Protein AF-A0A0U5AYB7-F1 (afdb_monomer_lite)

Organism: NCBI:txid1500254

InterPro domains:
  IPR018540 Aspartyl-phosphate phosphatase Spo0E-like [PF09388] (7-48)
  IPR036638 Helix-loop-helix DNA-binding domain superfamily [G3DSA:4.10.280.10] (2-57)
  IPR037208 Aspartyl-phosphate phosphatase Spo0E-like superfamily [SSF140500] (3-54)

Sequence (57 aa):
MNEIEELLKQIEELRRTLYALATKKKLSDPEVVTASQMLDALLNEYEKLIKRKKEDK

Secondary structure (DSSP, 8-state):
--HHHHHHHHHHHHHHHHHHHHHHS-TTSHHHHHHHHHHHHHHHHHHHHHHHHHHT-

pLDDT: mean 93.08, std 9.47, range [51.84, 98.06]

Radius of gyration: 13.61 Å; chains: 1; bounding box: 31×19×38 Å

Structure (mmCIF, N/CA/C/O backbone):
data_AF-A0A0U5AYB7-F1
#
_entry.id   AF-A0A0U5AYB7-F1
#
loop_
_atom_site.group_PDB
_atom_site.id
_atom_site.type_symbol
_atom_site.label_atom_id
_atom_site.label_alt_id
_atom_site.label_comp_id
_atom_site.label_asym_id
_atom_site.label_entity_id
_atom_site.label_seq_id
_atom_site.pdbx_PDB_ins_code
_atom_site.Cartn_x
_atom_site.Cartn_y
_atom_site.Cartn_z
_atom_site.occupancy
_atom_site.B_iso_or_equiv
_atom_site.auth_seq_id
_atom_site.auth_comp_id
_atom_site.auth_asym_id
_atom_site.auth_atom_id
_atom_site.pdbx_PDB_model_num
ATOM 1 N N . MET A 1 1 ? -6.517 -12.715 15.526 1.00 55.44 1 MET A N 1
ATOM 2 C CA . MET A 1 1 ? -5.861 -11.569 14.864 1.00 55.44 1 MET A CA 1
ATOM 3 C C . MET A 1 1 ? -6.887 -10.463 14.765 1.00 55.44 1 MET A C 1
ATOM 5 O O . MET A 1 1 ? -8.030 -10.753 14.428 1.00 55.44 1 MET A O 1
ATOM 9 N N . ASN A 1 2 ? -6.525 -9.251 15.175 1.00 85.88 2 ASN A N 1
ATOM 10 C CA . ASN A 1 2 ? -7.416 -8.092 15.124 1.00 85.88 2 ASN A CA 1
ATOM 11 C C . ASN A 1 2 ? -7.549 -7.644 13.660 1.00 85.88 2 ASN A C 1
ATOM 13 O O . ASN A 1 2 ? -6.553 -7.622 12.945 1.00 85.88 2 ASN A O 1
ATOM 17 N N . GLU A 1 3 ? -8.747 -7.269 13.216 1.00 88.00 3 GLU A N 1
ATOM 18 C CA . GLU A 1 3 ? -9.005 -6.770 11.851 1.00 88.00 3 GLU A CA 1
ATOM 19 C C . GLU A 1 3 ? -8.039 -5.633 11.457 1.00 88.00 3 GLU A C 1
ATOM 21 O O . GLU A 1 3 ? -7.534 -5.586 10.340 1.00 88.00 3 GLU A O 1
ATOM 26 N N . ILE A 1 4 ? -7.679 -4.785 12.430 1.00 92.00 4 ILE A N 1
ATOM 27 C CA . ILE A 1 4 ? -6.655 -3.738 12.286 1.00 92.00 4 ILE A CA 1
ATOM 28 C C . ILE A 1 4 ? -5.276 -4.308 11.955 1.00 92.00 4 ILE A C 1
ATOM 30 O O . ILE A 1 4 ? -4.574 -3.770 11.106 1.00 92.00 4 ILE A O 1
ATOM 34 N N . GLU A 1 5 ? -4.853 -5.352 12.664 1.00 92.81 5 GLU A N 1
ATOM 35 C CA . GLU A 1 5 ? -3.519 -5.933 12.488 1.00 92.81 5 GLU A CA 1
ATOM 36 C C . GLU A 1 5 ? -3.384 -6.572 11.111 1.00 92.81 5 GLU A C 1
ATOM 38 O O . GLU A 1 5 ? -2.331 -6.464 10.490 1.00 92.81 5 GLU A O 1
ATOM 43 N N . GLU A 1 6 ? -4.445 -7.214 10.626 1.00 93.56 6 GLU A N 1
ATOM 44 C CA . GLU A 1 6 ? -4.439 -7.835 9.306 1.00 93.56 6 GLU A CA 1
ATOM 45 C C . GLU A 1 6 ? -4.381 -6.781 8.196 1.00 93.56 6 GLU A C 1
ATOM 47 O O . GLU A 1 6 ? -3.564 -6.888 7.282 1.00 93.56 6 GLU A O 1
ATOM 52 N N . LEU A 1 7 ? -5.148 -5.698 8.336 1.00 95.38 7 LEU A N 1
ATOM 53 C CA . LEU A 1 7 ? -5.091 -4.573 7.407 1.00 95.38 7 LEU A CA 1
ATOM 54 C C . LEU A 1 7 ? -3.712 -3.891 7.407 1.00 95.38 7 LEU A C 1
ATOM 56 O O . LEU A 1 7 ? -3.174 -3.569 6.350 1.00 95.38 7 LEU A O 1
ATOM 60 N N . LEU A 1 8 ? -3.088 -3.729 8.579 1.00 96.12 8 LEU A N 1
ATOM 61 C CA . LEU A 1 8 ? -1.732 -3.182 8.692 1.00 96.12 8 LEU A CA 1
ATOM 62 C C . LEU A 1 8 ? -0.677 -4.067 8.016 1.00 96.12 8 LEU A C 1
ATOM 64 O O . LEU A 1 8 ? 0.254 -3.535 7.408 1.00 96.12 8 LEU A 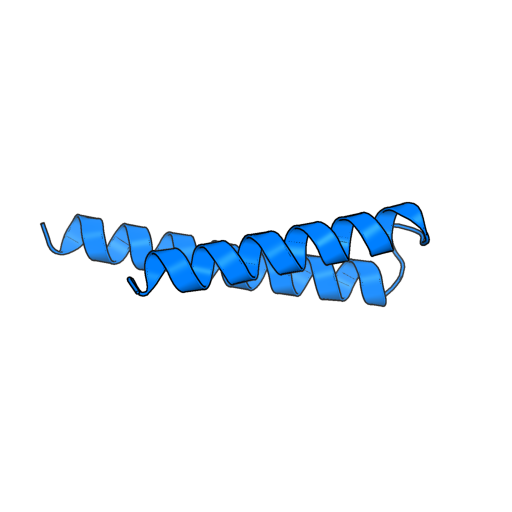O 1
ATOM 68 N N . LYS A 1 9 ? -0.811 -5.398 8.081 1.00 96.75 9 LYS A N 1
ATOM 69 C CA . LYS A 1 9 ? 0.081 -6.307 7.344 1.00 96.75 9 LYS A CA 1
ATOM 70 C C . LYS A 1 9 ? -0.058 -6.127 5.837 1.00 96.75 9 LYS A C 1
ATOM 72 O O . LYS A 1 9 ? 0.958 -5.991 5.163 1.00 96.75 9 LYS A O 1
ATOM 77 N N . GLN A 1 10 ? -1.287 -6.071 5.326 1.00 96.62 10 GLN A N 1
ATOM 78 C CA . GLN A 1 10 ? -1.539 -5.878 3.894 1.00 96.62 10 GLN A CA 1
ATOM 79 C C . GLN A 1 10 ? -0.972 -4.541 3.395 1.00 96.62 10 GLN A C 1
ATOM 81 O O . GLN A 1 10 ? -0.330 -4.490 2.345 1.00 96.62 10 GLN A O 1
ATOM 86 N N . ILE A 1 11 ? -1.130 -3.471 4.183 1.00 97.75 11 ILE A N 1
ATOM 87 C CA . ILE A 1 11 ? -0.524 -2.162 3.904 1.00 97.75 11 ILE A CA 1
ATOM 88 C C . ILE A 1 11 ? 1.004 -2.277 3.826 1.00 97.75 11 ILE A C 1
ATOM 90 O O . ILE A 1 11 ? 1.614 -1.754 2.892 1.00 97.75 11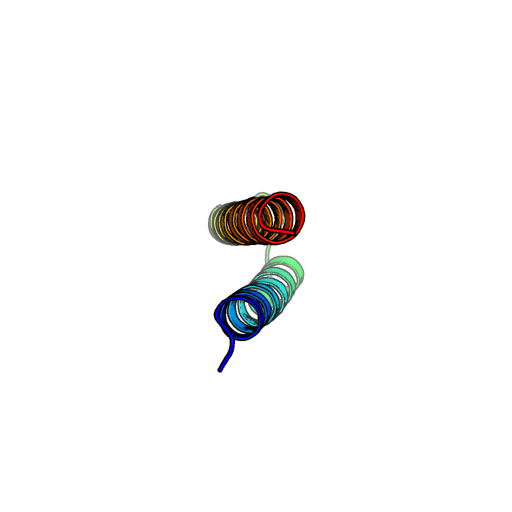 ILE A O 1
ATOM 94 N N . GLU A 1 12 ? 1.640 -2.964 4.777 1.00 98.00 12 GLU A N 1
ATOM 95 C CA . GLU A 1 12 ? 3.099 -3.111 4.801 1.00 98.00 12 GLU A CA 1
ATOM 96 C C . GLU A 1 12 ? 3.627 -3.946 3.625 1.00 98.00 12 GLU A C 1
ATOM 98 O O . GLU A 1 12 ? 4.624 -3.574 2.999 1.00 98.00 12 GLU A O 1
ATOM 103 N N . GLU A 1 13 ? 2.960 -5.049 3.286 1.00 97.44 13 GLU A N 1
ATOM 104 C CA . GLU A 1 13 ? 3.311 -5.885 2.133 1.00 97.44 13 GLU A CA 1
ATOM 105 C C . GLU A 1 13 ? 3.207 -5.104 0.819 1.00 97.44 13 GLU A C 1
ATOM 107 O O . GLU A 1 13 ? 4.123 -5.134 -0.016 1.00 97.44 13 GLU A O 1
ATOM 112 N N . LEU A 1 14 ? 2.129 -4.336 0.653 1.00 97.25 14 LEU A N 1
ATOM 113 C CA . LEU A 1 14 ? 1.922 -3.543 -0.549 1.00 97.25 14 LEU A CA 1
ATOM 114 C C . LEU A 1 14 ? 2.886 -2.353 -0.624 1.00 97.25 14 LEU A C 1
ATOM 116 O O . LEU A 1 14 ? 3.403 -2.055 -1.701 1.00 97.25 14 LEU A O 1
ATOM 120 N N . ARG A 1 15 ? 3.236 -1.736 0.513 1.00 97.75 15 ARG A N 1
ATOM 121 C CA . ARG A 1 15 ? 4.274 -0.695 0.586 1.00 97.75 15 ARG A CA 1
ATOM 122 C C . ARG A 1 15 ? 5.632 -1.218 0.119 1.00 97.75 15 ARG A C 1
ATOM 124 O O . ARG A 1 15 ? 6.320 -0.542 -0.646 1.00 97.75 15 ARG A O 1
ATOM 131 N N . ARG A 1 16 ? 6.018 -2.426 0.543 1.00 97.94 16 ARG A N 1
ATOM 132 C CA . ARG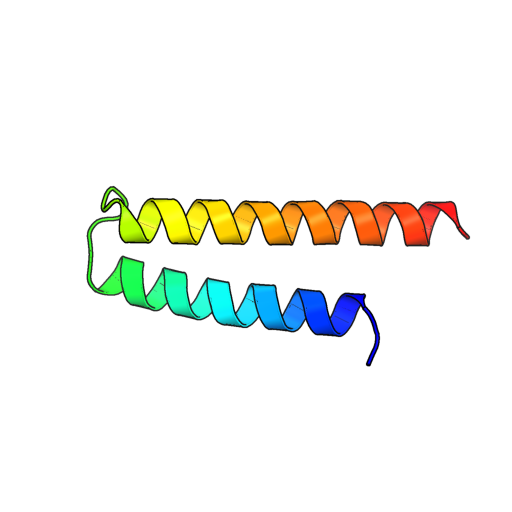 A 1 16 ? 7.267 -3.076 0.101 1.00 97.94 16 ARG A CA 1
ATOM 133 C C . ARG A 1 16 ? 7.248 -3.378 -1.391 1.00 97.94 16 ARG A C 1
ATOM 135 O O . ARG A 1 16 ? 8.242 -3.134 -2.072 1.00 97.94 16 ARG A O 1
ATOM 142 N N . THR A 1 17 ? 6.115 -3.858 -1.895 1.00 96.12 17 THR A N 1
ATOM 143 C CA . THR A 1 17 ? 5.922 -4.132 -3.323 1.00 96.12 17 THR A CA 1
ATOM 144 C C . THR A 1 17 ? 6.041 -2.852 -4.146 1.00 96.12 17 THR A C 1
ATOM 146 O O . THR A 1 17 ? 6.823 -2.805 -5.094 1.00 96.12 17 THR A O 1
ATOM 149 N N . LEU A 1 18 ? 5.361 -1.779 -3.736 1.00 96.81 18 LEU A N 1
ATOM 150 C CA . LEU A 1 18 ? 5.443 -0.475 -4.390 1.00 96.81 18 LEU A CA 1
ATOM 151 C C . LEU A 1 18 ? 6.877 0.067 -4.397 1.00 96.81 18 LEU A C 1
ATOM 153 O O . LEU A 1 18 ? 7.347 0.531 -5.432 1.00 96.81 18 LEU A O 1
ATOM 157 N N . TYR A 1 19 ? 7.598 -0.037 -3.278 1.00 97.06 19 TYR A N 1
ATOM 158 C CA . TYR A 1 19 ? 9.002 0.374 -3.200 1.00 97.06 19 TYR A CA 1
ATOM 159 C C . TYR A 1 19 ? 9.892 -0.433 -4.162 1.00 97.06 19 TYR A C 1
ATOM 161 O O . TYR A 1 19 ? 10.711 0.128 -4.894 1.00 97.06 19 TYR A O 1
ATOM 169 N N . ALA A 1 20 ? 9.705 -1.752 -4.226 1.00 97.12 20 ALA A N 1
ATOM 170 C CA . ALA A 1 20 ? 10.427 -2.609 -5.163 1.00 97.12 20 ALA A CA 1
ATOM 171 C C . ALA A 1 20 ? 10.103 -2.286 -6.635 1.00 97.12 20 ALA A C 1
ATOM 173 O O . ALA A 1 20 ? 10.986 -2.369 -7.489 1.00 97.12 20 ALA A O 1
ATOM 174 N N . LEU A 1 21 ? 8.864 -1.895 -6.946 1.00 96.75 21 LEU A N 1
ATOM 175 C CA . LEU A 1 21 ? 8.478 -1.457 -8.287 1.00 96.75 21 LEU A CA 1
ATOM 176 C C . LEU A 1 21 ? 9.080 -0.085 -8.619 1.00 96.75 21 LEU A C 1
ATOM 178 O O . LEU A 1 21 ? 9.697 0.069 -9.669 1.00 96.75 21 LEU A O 1
ATOM 182 N N . ALA A 1 22 ? 8.991 0.882 -7.706 1.00 95.00 22 ALA A N 1
ATOM 183 C CA . ALA A 1 22 ? 9.501 2.242 -7.884 1.00 95.00 22 ALA A CA 1
ATOM 184 C C . ALA A 1 22 ? 11.036 2.319 -7.986 1.00 95.00 22 ALA A C 1
ATOM 186 O O . ALA A 1 22 ? 11.570 3.257 -8.570 1.00 95.00 22 ALA A O 1
ATOM 187 N N . THR A 1 23 ? 11.758 1.333 -7.444 1.00 96.88 23 THR A N 1
ATOM 188 C CA . THR A 1 23 ? 13.220 1.220 -7.610 1.00 96.88 23 THR A CA 1
ATOM 189 C C . THR A 1 23 ? 13.625 0.642 -8.966 1.00 96.88 23 THR A C 1
ATOM 191 O O . THR A 1 23 ? 14.735 0.891 -9.430 1.00 96.88 23 THR A O 1
ATOM 194 N N . LYS A 1 24 ? 12.741 -0.123 -9.617 1.00 96.50 24 LYS A N 1
ATOM 195 C CA . LYS A 1 24 ? 13.004 -0.793 -10.903 1.00 96.50 24 LYS A CA 1
ATOM 196 C C . LYS A 1 24 ? 12.375 -0.080 -12.098 1.00 96.50 24 LYS A C 1
ATOM 198 O O . LYS A 1 24 ? 12.787 -0.312 -13.232 1.00 96.50 24 LYS A O 1
ATOM 203 N N . LYS A 1 25 ? 11.361 0.748 -11.859 1.00 95.56 25 LYS A N 1
ATOM 204 C CA . LYS A 1 25 ? 10.514 1.369 -12.877 1.00 95.56 25 LYS A CA 1
ATOM 205 C C . LYS A 1 25 ? 10.330 2.854 -12.601 1.00 95.56 25 LYS A C 1
ATOM 207 O O . LYS A 1 25 ? 10.563 3.340 -11.500 1.00 95.56 25 LYS A O 1
ATOM 212 N N . LYS A 1 26 ? 9.879 3.590 -13.618 1.00 95.88 26 LYS A N 1
ATOM 213 C CA . LYS A 1 26 ? 9.491 4.995 -13.444 1.00 95.88 26 LYS A CA 1
ATOM 214 C C . LYS A 1 26 ? 8.245 5.077 -12.565 1.00 95.88 26 LYS A C 1
ATOM 216 O O . LYS A 1 26 ? 7.370 4.229 -12.662 1.00 95.88 26 LYS A O 1
ATOM 221 N N . LEU A 1 27 ? 8.116 6.151 -11.792 1.00 93.81 27 LEU A N 1
ATOM 222 C CA . LEU A 1 27 ? 6.922 6.390 -10.970 1.00 93.81 27 LEU A CA 1
ATOM 223 C C . LEU A 1 27 ? 5.633 6.515 -11.796 1.00 93.81 27 LEU A C 1
ATOM 225 O O . LEU A 1 27 ? 4.552 6.241 -11.296 1.00 93.81 27 LEU A O 1
ATOM 229 N N . SER A 1 28 ? 5.757 6.909 -13.065 1.00 95.56 28 SER A N 1
ATOM 230 C CA . SER A 1 28 ? 4.652 6.981 -14.023 1.00 95.56 28 SER A CA 1
ATOM 231 C C . SER A 1 28 ? 4.339 5.646 -14.708 1.00 95.56 28 SER A C 1
ATOM 233 O O . SER A 1 28 ? 3.477 5.611 -15.582 1.00 95.56 28 SER A O 1
ATOM 235 N N . ASP A 1 29 ? 5.082 4.576 -14.409 1.00 98.00 29 ASP A N 1
ATOM 236 C CA . ASP A 1 29 ? 4.794 3.251 -14.954 1.00 98.00 29 ASP A CA 1
ATOM 237 C C . ASP A 1 29 ? 3.415 2.792 -14.457 1.00 98.00 29 ASP A C 1
ATOM 239 O O . ASP A 1 29 ? 3.155 2.894 -13.253 1.00 98.00 29 ASP A O 1
ATOM 243 N N . PRO A 1 30 ? 2.531 2.289 -15.338 1.00 97.12 30 PRO A N 1
ATOM 244 C CA . PRO A 1 30 ? 1.184 1.884 -14.952 1.00 97.12 30 PRO A CA 1
ATOM 245 C C . PRO A 1 30 ? 1.158 0.916 -13.767 1.00 97.12 30 PRO A C 1
ATOM 247 O O . PRO A 1 30 ? 0.294 1.044 -12.909 1.00 97.12 30 PRO A O 1
ATOM 250 N N . GLU A 1 31 ? 2.130 0.005 -13.659 1.00 96.56 31 GLU A N 1
ATOM 251 C CA . GLU A 1 31 ? 2.191 -0.953 -12.55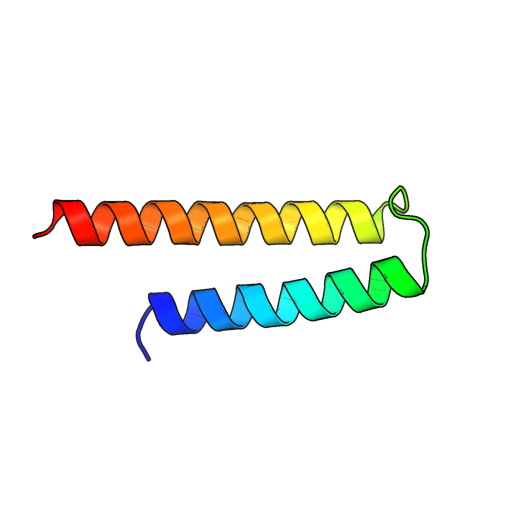1 1.00 96.56 31 GLU A CA 1
ATOM 252 C C . GLU A 1 31 ? 2.521 -0.269 -11.216 1.00 96.56 31 GLU A C 1
ATOM 254 O O . GLU A 1 31 ? 1.925 -0.589 -10.188 1.00 96.56 31 GLU A O 1
ATOM 259 N N . VAL A 1 32 ? 3.425 0.718 -11.231 1.00 97.00 32 VAL A N 1
ATOM 260 C CA . VAL A 1 32 ? 3.760 1.524 -10.044 1.00 97.00 32 VAL A CA 1
ATOM 261 C C . VAL A 1 32 ? 2.560 2.374 -9.627 1.00 97.00 32 VAL A C 1
ATOM 263 O O . VAL A 1 32 ? 2.227 2.433 -8.443 1.00 97.00 32 VAL A O 1
ATOM 266 N N . VAL A 1 33 ? 1.877 2.994 -10.593 1.00 97.62 33 VAL A N 1
ATOM 267 C CA . VAL A 1 33 ? 0.682 3.811 -10.338 1.00 97.62 33 VAL A CA 1
ATOM 268 C C . VAL A 1 33 ? -0.445 2.957 -9.758 1.00 97.62 33 VAL A C 1
ATOM 270 O O . VAL A 1 33 ? -1.026 3.335 -8.743 1.00 97.62 33 VAL A O 1
ATOM 273 N N . THR A 1 34 ? -0.720 1.786 -10.337 1.00 97.56 34 THR A N 1
ATOM 274 C CA . THR A 1 34 ? -1.738 0.861 -9.822 1.00 97.56 34 THR A CA 1
ATOM 275 C C . THR A 1 34 ? -1.402 0.394 -8.407 1.00 97.56 34 THR A C 1
ATOM 277 O O . THR A 1 34 ? -2.258 0.479 -7.529 1.00 97.56 34 THR A O 1
ATOM 280 N N . ALA A 1 35 ? -0.158 -0.018 -8.141 1.00 96.81 35 ALA A N 1
ATOM 281 C CA . ALA A 1 35 ? 0.262 -0.404 -6.794 1.00 96.81 35 ALA A CA 1
ATOM 282 C C . ALA A 1 35 ? 0.114 0.753 -5.785 1.00 96.81 35 ALA A C 1
ATOM 284 O O . ALA A 1 35 ? -0.309 0.534 -4.650 1.00 96.81 35 ALA A O 1
ATOM 285 N N . SER A 1 36 ? 0.396 1.992 -6.202 1.00 97.12 36 SER A N 1
ATOM 286 C CA . SER A 1 36 ? 0.203 3.185 -5.370 1.00 97.12 36 SER A CA 1
ATOM 287 C C . SER A 1 36 ? -1.270 3.453 -5.065 1.00 97.12 36 SER A C 1
ATOM 289 O O . SER A 1 36 ? -1.598 3.796 -3.933 1.00 97.12 36 SER A O 1
ATOM 291 N N . GLN A 1 37 ? -2.159 3.295 -6.047 1.00 97.94 37 GLN A N 1
ATOM 292 C CA . GLN A 1 37 ? -3.603 3.475 -5.859 1.00 97.94 37 GLN A CA 1
ATOM 293 C C . GLN A 1 37 ? -4.197 2.397 -4.948 1.00 97.94 37 GLN A C 1
ATOM 295 O O . GLN A 1 37 ? -5.044 2.693 -4.108 1.00 97.94 37 GLN A O 1
ATOM 300 N N . MET A 1 38 ? -3.727 1.155 -5.071 1.00 97.31 38 MET A N 1
ATOM 301 C CA . MET A 1 38 ? -4.129 0.073 -4.173 1.00 97.31 38 MET A CA 1
ATOM 302 C C . MET A 1 38 ? -3.675 0.342 -2.731 1.00 97.31 38 MET A C 1
ATOM 304 O O . MET A 1 38 ? -4.437 0.107 -1.796 1.00 97.31 38 MET A O 1
ATOM 308 N N . LEU A 1 39 ? -2.461 0.874 -2.541 1.00 97.88 39 LEU A N 1
ATOM 309 C CA . LEU A 1 39 ? -1.961 1.242 -1.215 1.00 97.88 39 LEU A CA 1
ATOM 310 C C . LEU A 1 39 ? -2.800 2.361 -0.593 1.00 97.88 39 LEU A C 1
ATOM 312 O O . LEU A 1 39 ? -3.145 2.278 0.584 1.00 97.88 39 LEU A O 1
ATOM 316 N N . ASP A 1 40 ? -3.169 3.365 -1.387 1.00 98.06 40 ASP A N 1
ATOM 317 C CA . ASP A 1 40 ? -4.056 4.446 -0.952 1.00 98.06 40 ASP A CA 1
ATOM 318 C C . ASP A 1 40 ? -5.434 3.920 -0.517 1.00 98.06 40 ASP A C 1
ATOM 320 O O . ASP A 1 40 ? -5.937 4.285 0.545 1.00 98.06 40 ASP A O 1
ATOM 324 N N . ALA A 1 41 ? -6.020 2.985 -1.273 1.00 97.62 41 ALA A N 1
ATOM 325 C CA . ALA A 1 41 ? -7.294 2.364 -0.913 1.00 97.62 41 ALA A CA 1
ATOM 326 C C . ALA A 1 41 ? -7.238 1.658 0.455 1.00 97.62 41 ALA A C 1
ATOM 328 O O . ALA A 1 41 ? -8.113 1.888 1.292 1.00 97.62 41 ALA A O 1
ATOM 329 N N . LEU A 1 42 ? -6.186 0.873 0.720 1.00 97.00 42 LEU A N 1
ATOM 330 C CA . LEU A 1 42 ? -6.004 0.200 2.013 1.00 97.00 42 LEU A CA 1
ATOM 331 C C . LEU A 1 42 ? -5.799 1.196 3.166 1.00 97.00 42 LEU A C 1
ATOM 333 O O . LEU A 1 42 ? -6.337 1.005 4.258 1.00 97.00 42 LEU A O 1
ATOM 337 N N . LEU A 1 43 ? -5.057 2.283 2.935 1.00 97.56 43 LEU A N 1
ATOM 338 C CA . LEU A 1 43 ? -4.876 3.348 3.928 1.00 97.56 43 LEU A CA 1
ATOM 339 C C . LEU A 1 43 ? -6.202 4.055 4.250 1.00 97.56 43 LEU A C 1
ATOM 341 O O . LEU A 1 43 ? -6.494 4.305 5.422 1.00 97.56 43 LEU A O 1
ATOM 345 N N . ASN A 1 44 ? -7.033 4.312 3.237 1.00 97.81 44 ASN A N 1
ATOM 346 C CA . ASN A 1 44 ? -8.369 4.883 3.413 1.00 97.81 44 ASN A CA 1
ATOM 347 C C . ASN A 1 44 ? -9.294 3.947 4.210 1.00 97.81 44 ASN A C 1
ATOM 349 O O . ASN A 1 44 ? -10.079 4.404 5.046 1.00 97.81 44 ASN A O 1
ATOM 353 N N . GLU A 1 45 ? -9.225 2.636 3.974 1.00 95.81 45 GLU A N 1
ATOM 354 C CA . GLU A 1 45 ? -9.959 1.645 4.771 1.00 95.81 45 GLU A CA 1
ATOM 355 C C . GLU A 1 45 ? -9.492 1.629 6.226 1.00 95.81 45 GLU A C 1
ATOM 357 O O . GLU A 1 45 ? -10.322 1.646 7.140 1.00 95.81 45 GLU A O 1
ATOM 362 N N . TYR A 1 46 ? -8.179 1.695 6.449 1.00 96.12 46 TYR A N 1
ATOM 363 C CA . TYR A 1 46 ? -7.606 1.763 7.789 1.00 96.12 46 TYR A CA 1
ATOM 364 C C . TYR A 1 46 ? -8.077 3.012 8.532 1.00 96.12 46 TYR A C 1
ATOM 366 O O . TYR A 1 46 ? -8.523 2.922 9.677 1.00 96.12 46 TYR A O 1
ATOM 374 N N . GLU A 1 47 ? -8.061 4.172 7.876 1.00 95.50 47 GLU A N 1
ATOM 375 C CA . GLU A 1 47 ? -8.539 5.416 8.473 1.00 95.50 47 GLU A CA 1
ATOM 376 C C . GLU A 1 47 ? -10.020 5.322 8.874 1.00 95.50 47 GLU A C 1
ATOM 378 O O . GLU A 1 47 ? -10.380 5.686 9.998 1.00 95.50 47 GLU A O 1
ATOM 383 N N . LYS A 1 48 ? -10.880 4.789 7.994 1.00 94.88 48 LYS A N 1
ATOM 384 C CA . LYS A 1 48 ? -12.308 4.572 8.289 1.00 94.88 48 LYS A CA 1
ATOM 385 C C . LYS A 1 48 ? -12.499 3.655 9.492 1.00 94.88 48 LYS A C 1
ATOM 387 O O . LYS A 1 48 ? -13.338 3.929 10.348 1.00 94.88 48 LYS A O 1
ATOM 392 N N . LEU A 1 49 ? -11.724 2.580 9.567 1.00 93.06 49 LEU A N 1
ATOM 393 C CA . LEU A 1 49 ? -11.841 1.592 10.629 1.00 93.06 49 LEU A CA 1
ATOM 394 C C . LEU A 1 49 ? -11.373 2.149 11.981 1.00 93.06 49 LEU A C 1
ATOM 396 O O . LEU A 1 49 ? -12.031 1.938 13.000 1.00 93.06 49 LEU A O 1
ATOM 400 N N . ILE A 1 50 ? -10.294 2.936 11.992 1.00 93.56 50 ILE A N 1
ATOM 401 C CA . ILE A 1 50 ? -9.839 3.653 13.189 1.00 93.56 50 ILE A CA 1
ATOM 402 C C . I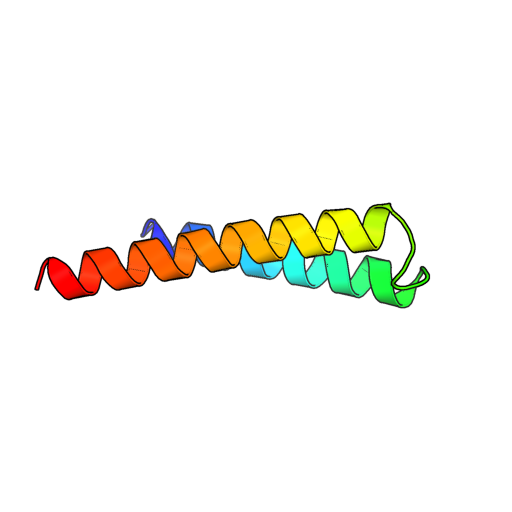LE A 1 50 ? -10.858 4.707 13.635 1.00 93.56 50 ILE A C 1
ATOM 404 O O . ILE A 1 50 ? -11.068 4.853 14.839 1.00 93.56 50 ILE A O 1
ATOM 408 N N . LYS A 1 51 ? -11.497 5.429 12.704 1.00 93.56 51 LYS A N 1
ATOM 409 C CA . LYS A 1 51 ? -12.567 6.389 13.029 1.00 93.56 51 LYS A CA 1
ATOM 410 C C . LYS A 1 51 ? -13.755 5.697 13.697 1.00 93.56 51 LYS A C 1
ATOM 412 O O . LYS A 1 51 ? -14.109 6.089 14.802 1.00 93.56 51 LYS A O 1
ATOM 417 N N . ARG A 1 52 ? -14.262 4.605 13.116 1.00 90.69 52 ARG A N 1
ATOM 418 C CA . ARG A 1 52 ? -15.357 3.808 13.704 1.00 90.69 52 ARG A CA 1
ATOM 419 C C . ARG A 1 52 ? -15.037 3.350 15.128 1.00 90.69 52 ARG A C 1
ATOM 421 O O . ARG A 1 52 ? -15.783 3.642 16.049 1.00 90.69 52 ARG A O 1
ATOM 428 N N . LYS A 1 53 ? -13.850 2.768 15.351 1.00 86.56 53 LYS A N 1
ATOM 429 C CA . LYS A 1 53 ? -13.436 2.338 16.702 1.00 86.56 53 LYS A CA 1
ATOM 430 C C . LYS A 1 53 ? -13.280 3.476 17.718 1.00 86.56 53 LYS A C 1
ATOM 432 O O . LYS A 1 53 ? -13.234 3.199 18.915 1.00 86.56 53 LYS A O 1
ATOM 437 N N . LYS A 1 54 ? -13.101 4.722 17.268 1.00 82.44 54 LYS A N 1
ATOM 438 C CA . LYS A 1 54 ? -13.072 5.904 18.142 1.00 82.44 54 LYS A CA 1
ATOM 439 C C . LYS A 1 54 ? -14.473 6.428 18.452 1.00 82.44 54 LYS A C 1
ATOM 441 O O . LYS A 1 54 ? -14.642 6.985 19.523 1.00 82.44 54 LYS A O 1
ATOM 446 N N . GLU A 1 55 ? -15.421 6.268 17.532 1.00 78.19 55 GLU A N 1
ATOM 447 C CA . GLU A 1 55 ? -16.830 6.656 17.696 1.00 78.19 55 GLU A CA 1
ATOM 448 C C . GLU A 1 55 ? -17.620 5.636 18.537 1.00 78.19 55 GLU A C 1
ATOM 450 O O . GLU A 1 55 ? -18.556 6.016 19.231 1.00 78.19 55 GLU A O 1
ATOM 455 N N . ASP A 1 56 ? -17.204 4.365 18.536 1.00 62.91 56 ASP A N 1
ATOM 456 C CA . ASP A 1 56 ? -17.777 3.291 19.366 1.00 62.91 56 ASP A CA 1
ATOM 457 C C . ASP A 1 56 ? -17.337 3.339 20.853 1.00 62.91 56 ASP A C 1
ATOM 459 O O . ASP A 1 56 ? -17.668 2.436 21.627 1.00 62.91 56 ASP A O 1
ATOM 463 N N . LYS A 1 57 ? -16.550 4.347 21.258 1.00 51.84 57 LYS A N 1
ATOM 464 C CA . LYS A 1 57 ? 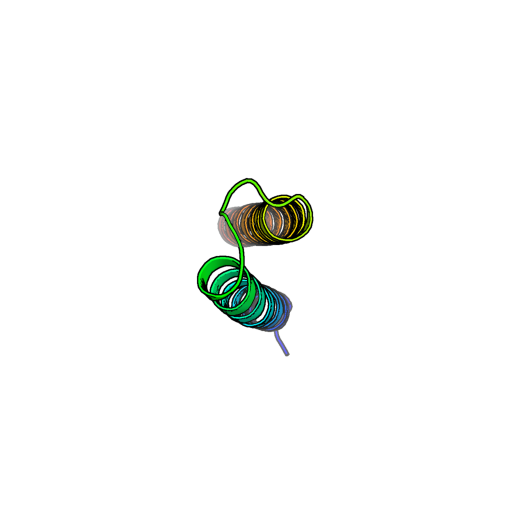-16.033 4.545 22.625 1.00 51.84 57 LYS A CA 1
ATOM 465 C C . LYS A 1 57 ? -16.642 5.769 23.291 1.00 51.84 57 LYS A C 1
ATOM 467 O O . LYS A 1 57 ? -16.907 5.664 24.508 1.00 51.84 57 LYS A O 1
#

Foldseek 3Di:
DDPLVVLVVVLVVLVVVLVVDVVVDPCPPPVNVVSVVVSVVSVVVSVVVVVVVVVVD